Protein AF-A0A329S759-F1 (afdb_monomer_lite)

Structure (mmCIF, N/CA/C/O backbone):
data_AF-A0A329S759-F1
#
_entry.id   AF-A0A329S759-F1
#
loop_
_atom_site.group_PDB
_atom_site.id
_atom_site.type_symbol
_atom_site.label_atom_id
_atom_site.label_alt_id
_atom_site.label_comp_id
_atom_site.label_asym_id
_atom_site.label_entity_id
_atom_site.label_seq_id
_atom_site.pdbx_PDB_ins_code
_atom_site.Cartn_x
_atom_site.Cartn_y
_atom_site.Cartn_z
_atom_site.occupancy
_atom_site.B_iso_or_equiv
_atom_site.auth_seq_id
_atom_site.auth_comp_id
_atom_site.auth_asym_id
_atom_site.auth_atom_id
_atom_site.pdbx_PDB_model_num
ATOM 1 N N . MET A 1 1 ? -12.145 -16.363 8.003 1.00 58.25 1 MET A N 1
ATOM 2 C CA . MET A 1 1 ? -12.434 -15.043 8.603 1.00 58.25 1 MET A CA 1
ATOM 3 C C . MET A 1 1 ? -11.207 -14.571 9.360 1.00 58.25 1 MET A C 1
ATOM 5 O O . MET A 1 1 ? -10.714 -15.312 10.205 1.00 58.25 1 MET A O 1
ATOM 9 N N . VAL A 1 2 ? -10.679 -13.395 9.024 1.00 70.06 2 VAL A N 1
ATOM 10 C CA . VAL A 1 2 ? -9.538 -12.792 9.730 1.00 70.06 2 VAL A CA 1
ATOM 11 C C . VAL A 1 2 ? -10.075 -12.009 10.923 1.00 70.06 2 VAL A C 1
ATOM 13 O O . VAL A 1 2 ? -10.951 -11.171 10.765 1.00 70.06 2 VAL A O 1
ATOM 16 N N . ARG A 1 3 ? -9.572 -12.279 12.131 1.00 83.00 3 ARG A N 1
ATOM 17 C CA . ARG A 1 3 ? -10.012 -11.571 13.340 1.00 83.00 3 ARG A CA 1
ATOM 18 C C . ARG A 1 3 ? -9.207 -10.283 13.519 1.00 83.00 3 ARG A C 1
ATOM 20 O O . ARG A 1 3 ? -8.015 -10.342 13.831 1.00 83.00 3 ARG A O 1
ATOM 27 N N . LEU A 1 4 ? -9.863 -9.134 13.357 1.00 89.81 4 LEU A N 1
ATOM 28 C CA . LEU A 1 4 ? -9.251 -7.825 13.593 1.00 89.81 4 LEU A CA 1
ATOM 29 C C . LEU A 1 4 ? -8.849 -7.642 15.061 1.00 89.81 4 LEU A C 1
ATOM 31 O O . LEU A 1 4 ? -9.554 -8.052 15.985 1.00 89.81 4 LEU A O 1
ATOM 35 N N . ASN A 1 5 ? -7.698 -7.013 15.266 1.00 89.88 5 ASN A N 1
ATOM 36 C CA . ASN A 1 5 ? -7.207 -6.552 16.560 1.00 89.88 5 ASN A CA 1
ATOM 37 C C . ASN A 1 5 ? -6.334 -5.301 16.358 1.00 89.88 5 ASN A C 1
ATOM 39 O O . ASN A 1 5 ? -6.018 -4.942 15.229 1.00 89.88 5 ASN A O 1
ATOM 43 N N . SER A 1 6 ? -5.892 -4.653 17.437 1.00 87.56 6 SER A N 1
ATOM 44 C CA . SER A 1 6 ? -5.085 -3.419 17.375 1.00 87.56 6 SER A CA 1
ATOM 45 C C . SER A 1 6 ? -3.708 -3.565 16.701 1.00 87.56 6 SER A C 1
ATOM 47 O O . SER A 1 6 ? -3.038 -2.571 16.425 1.00 87.56 6 SER A O 1
ATOM 49 N N . ARG A 1 7 ? -3.251 -4.794 16.429 1.00 89.50 7 ARG A N 1
ATOM 50 C CA . ARG A 1 7 ? -2.024 -5.073 15.665 1.00 89.50 7 ARG A CA 1
ATOM 51 C C . ARG A 1 7 ? -2.298 -5.350 14.187 1.00 89.50 7 ARG A C 1
ATOM 53 O O . ARG A 1 7 ? -1.340 -5.461 13.426 1.00 89.50 7 ARG A O 1
ATOM 60 N N . SER A 1 8 ? -3.562 -5.468 13.781 1.00 93.62 8 SER A N 1
ATOM 61 C CA . SER A 1 8 ? -3.938 -5.658 12.382 1.00 93.62 8 SER A CA 1
ATOM 62 C C . SER A 1 8 ? -3.519 -4.448 11.549 1.00 93.62 8 SER A C 1
ATOM 64 O O . SER A 1 8 ? -3.675 -3.294 11.959 1.00 93.62 8 SER A O 1
ATOM 66 N N . LEU A 1 9 ? -2.972 -4.746 10.374 1.00 93.19 9 LEU A N 1
ATOM 67 C CA . LEU A 1 9 ? -2.556 -3.781 9.367 1.00 93.19 9 LEU A CA 1
ATOM 68 C C . LEU A 1 9 ? -3.486 -3.915 8.171 1.00 93.19 9 LEU A C 1
ATOM 70 O O . LEU A 1 9 ? -3.823 -5.033 7.788 1.00 93.19 9 LEU A O 1
ATOM 74 N N . LEU A 1 10 ? -3.922 -2.790 7.621 1.00 93.62 10 LEU A N 1
ATOM 75 C CA . LEU A 1 10 ? -4.856 -2.739 6.506 1.00 93.62 10 LEU A CA 1
ATOM 76 C C . LEU A 1 10 ? -4.258 -1.928 5.364 1.00 93.62 10 LEU A C 1
ATOM 78 O O . LEU A 1 10 ? -3.545 -0.953 5.608 1.00 93.62 10 LEU A O 1
ATOM 82 N N . ARG A 1 11 ? -4.586 -2.313 4.130 1.00 92.88 11 ARG A N 1
ATOM 83 C CA . ARG A 1 11 ? -4.351 -1.500 2.934 1.00 92.88 11 ARG A CA 1
ATOM 84 C C . ARG A 1 11 ? -5.648 -0.803 2.552 1.00 92.88 11 ARG A C 1
ATOM 86 O O . ARG A 1 11 ? -6.620 -1.461 2.191 1.00 92.88 11 ARG A O 1
ATOM 93 N N . LEU A 1 12 ? -5.653 0.518 2.639 1.00 91.38 12 LEU A N 1
ATOM 94 C CA . LEU A 1 12 ? -6.812 1.354 2.354 1.00 91.38 12 LEU A CA 1
ATOM 95 C C . LEU A 1 12 ? -6.629 2.042 1.011 1.00 91.38 12 LEU A C 1
ATOM 97 O O . LEU A 1 12 ? -5.513 2.408 0.641 1.00 91.38 12 LEU A O 1
ATOM 101 N N . THR A 1 13 ? -7.731 2.232 0.298 1.00 90.00 13 THR A N 1
ATOM 102 C CA . THR A 1 13 ? -7.780 3.113 -0.865 1.00 90.00 13 THR A CA 1
ATOM 103 C C . THR A 1 13 ? -8.560 4.377 -0.506 1.00 90.00 13 THR A C 1
ATOM 105 O O . THR A 1 13 ? -9.420 4.314 0.377 1.00 90.00 13 THR A O 1
ATOM 108 N N . PRO A 1 14 ? -8.288 5.512 -1.173 1.00 87.19 14 PRO A N 1
ATOM 109 C CA . PRO A 1 14 ? -9.006 6.763 -0.937 1.00 87.19 14 PRO A CA 1
ATOM 110 C C . PRO A 1 14 ? -10.531 6.637 -0.967 1.00 87.19 14 PRO A C 1
ATOM 112 O O . PRO A 1 14 ? -11.224 7.320 -0.235 1.00 87.19 14 PRO A O 1
ATOM 115 N N . GLU A 1 15 ? -11.073 5.729 -1.779 1.00 89.19 15 GLU A N 1
ATOM 116 C CA . GLU A 1 15 ? -12.525 5.574 -1.937 1.00 89.19 15 GLU A CA 1
ATOM 117 C C . GLU A 1 15 ? -13.201 4.928 -0.720 1.00 89.19 15 GLU A C 1
ATOM 119 O O . GLU A 1 15 ? -14.420 4.987 -0.587 1.00 89.19 15 GLU A O 1
ATOM 124 N N . LEU A 1 16 ? -12.421 4.280 0.148 1.00 88.44 16 LEU A N 1
ATOM 125 C CA . LEU A 1 16 ? -12.925 3.577 1.327 1.00 88.44 16 LEU A CA 1
ATOM 126 C C . LEU A 1 16 ? -12.924 4.453 2.577 1.00 88.44 16 LEU A C 1
ATOM 128 O O . LEU A 1 16 ? -13.583 4.114 3.554 1.00 88.44 16 LEU A O 1
ATOM 132 N N . VAL A 1 17 ? -12.176 5.556 2.565 1.00 85.06 17 VAL A N 1
ATOM 133 C CA . VAL A 1 17 ? -12.010 6.446 3.712 1.00 85.06 17 VAL A CA 1
ATOM 134 C C . VAL A 1 17 ? -12.353 7.872 3.314 1.00 85.06 17 VAL A C 1
ATOM 136 O O . VAL A 1 17 ? -11.846 8.391 2.331 1.00 85.06 17 VAL A O 1
ATOM 139 N N . ASN A 1 18 ? -13.197 8.540 4.098 1.00 80.00 18 ASN A N 1
ATOM 140 C CA . ASN A 1 18 ? -13.587 9.924 3.831 1.00 80.00 18 ASN A CA 1
ATOM 141 C C . ASN A 1 18 ? -12.501 10.918 4.291 1.00 80.00 18 ASN A C 1
ATOM 143 O O . ASN A 1 18 ? -12.720 11.701 5.214 1.00 80.00 18 ASN A O 1
ATOM 147 N N . ILE A 1 19 ? -11.310 10.826 3.698 1.00 81.62 19 ILE A N 1
ATOM 148 C CA . ILE A 1 19 ? -10.156 11.689 3.975 1.00 81.62 19 ILE A CA 1
ATOM 149 C C . ILE A 1 19 ? -9.472 12.121 2.678 1.00 81.62 19 ILE A C 1
ATOM 151 O O . ILE A 1 19 ? -9.513 11.413 1.674 1.00 81.62 19 ILE A O 1
ATOM 155 N N . GLU A 1 20 ? -8.800 13.271 2.712 1.00 84.38 20 GLU A N 1
ATOM 156 C CA . GLU A 1 20 ? -8.081 13.833 1.563 1.00 84.38 20 GLU A CA 1
ATOM 157 C C . GLU A 1 20 ? -6.743 13.117 1.319 1.00 84.38 20 GLU A C 1
ATOM 159 O O . GLU A 1 20 ? -5.663 13.629 1.607 1.00 84.38 20 GLU A O 1
ATOM 164 N N . VAL A 1 21 ? -6.813 11.902 0.777 1.00 83.19 21 VAL A N 1
ATOM 165 C CA . VAL A 1 21 ? -5.648 11.117 0.350 1.00 83.19 21 VAL A CA 1
ATOM 166 C C . VAL A 1 21 ? -5.790 10.748 -1.118 1.00 83.19 21 VAL A C 1
ATOM 168 O O . VAL A 1 21 ? -6.835 10.292 -1.558 1.00 83.19 21 VAL A O 1
ATOM 171 N N . ASN A 1 22 ? -4.729 10.928 -1.900 1.00 83.69 22 ASN A N 1
ATOM 172 C CA . ASN A 1 22 ? -4.777 10.675 -3.347 1.00 83.69 22 ASN A CA 1
ATOM 173 C C . ASN A 1 22 ? -4.338 9.256 -3.728 1.00 83.69 22 ASN A C 1
ATOM 175 O O . ASN A 1 22 ? -4.529 8.824 -4.864 1.00 83.69 22 ASN A O 1
ATOM 179 N N . LEU A 1 23 ? -3.700 8.534 -2.804 1.00 87.12 23 LEU A N 1
ATOM 180 C CA . LEU A 1 23 ? -3.086 7.238 -3.073 1.00 87.12 23 LEU A CA 1
ATOM 181 C C . LEU A 1 23 ? -3.439 6.227 -1.984 1.00 87.12 23 LEU A C 1
ATOM 183 O O . LEU A 1 23 ? -3.649 6.612 -0.834 1.00 87.12 23 LEU A O 1
ATOM 187 N N . PRO A 1 24 ? -3.480 4.928 -2.327 1.00 90.75 24 PRO A N 1
ATOM 188 C CA . PRO A 1 24 ? -3.593 3.882 -1.331 1.00 90.75 24 PRO A CA 1
ATOM 189 C C . PRO A 1 24 ? -2.468 3.953 -0.296 1.00 90.75 24 PRO A C 1
ATOM 191 O O . PRO A 1 24 ? -1.315 4.258 -0.615 1.00 90.75 24 PRO A O 1
ATOM 194 N N . PHE A 1 25 ? -2.797 3.618 0.944 1.00 90.62 25 PHE A N 1
ATOM 195 C CA . PHE A 1 25 ? -1.883 3.711 2.077 1.00 90.62 25 PHE A CA 1
ATOM 196 C C . PHE A 1 25 ? -2.121 2.564 3.057 1.00 90.62 25 PHE A C 1
ATOM 198 O O . PHE A 1 25 ? -3.157 1.893 3.026 1.00 90.62 25 PHE A O 1
ATOM 205 N N . TYR A 1 26 ? -1.135 2.312 3.917 1.00 92.75 26 TYR A N 1
ATOM 206 C CA . TYR A 1 26 ? -1.292 1.344 4.995 1.00 92.75 26 TYR A CA 1
ATOM 207 C C . TYR A 1 26 ? -1.683 2.040 6.286 1.00 92.75 26 TYR A C 1
ATOM 209 O O . TYR A 1 26 ? -1.149 3.096 6.622 1.00 92.75 26 TYR A O 1
ATOM 217 N N . ALA A 1 27 ? -2.558 1.394 7.045 1.00 93.38 27 ALA A N 1
ATOM 218 C CA . ALA A 1 27 ? -2.993 1.868 8.345 1.00 93.38 27 ALA A CA 1
ATOM 219 C C . ALA A 1 27 ? -3.018 0.738 9.371 1.00 93.38 27 ALA A C 1
ATOM 221 O O . ALA A 1 27 ? -3.161 -0.440 9.041 1.00 93.38 27 ALA A O 1
ATOM 222 N N . ARG A 1 28 ? -2.888 1.108 10.643 1.00 94.25 28 ARG A N 1
ATOM 223 C CA . ARG A 1 28 ? -3.059 0.205 11.780 1.00 94.25 28 ARG A CA 1
ATOM 224 C C . ARG A 1 28 ? -4.414 0.432 12.430 1.00 94.25 28 ARG A C 1
ATOM 226 O O . ARG A 1 28 ? -4.842 1.575 12.588 1.00 94.25 28 ARG A O 1
ATOM 233 N N . VAL A 1 29 ? -5.037 -0.653 12.880 1.00 94.75 29 VAL A N 1
ATOM 234 C CA . VAL A 1 29 ? -6.237 -0.582 13.718 1.00 94.75 29 VAL A CA 1
ATOM 235 C C . VAL A 1 29 ? -5.942 0.134 15.032 1.00 94.75 29 VAL A C 1
ATOM 237 O O . VAL A 1 29 ? -5.041 -0.248 15.779 1.00 94.75 29 VAL A O 1
ATOM 240 N N . ARG A 1 30 ? -6.726 1.172 15.319 1.00 93.50 30 ARG A N 1
ATOM 241 C CA . ARG A 1 30 ? -6.706 1.912 16.584 1.00 93.50 30 ARG A CA 1
ATOM 242 C C . ARG A 1 30 ? -7.794 1.423 17.520 1.00 93.50 30 ARG A C 1
ATOM 244 O O . ARG A 1 30 ? -7.498 1.070 18.657 1.00 93.50 30 ARG A O 1
ATOM 251 N N . GLU A 1 31 ? -9.019 1.369 17.018 1.00 92.81 31 GLU A N 1
ATOM 252 C CA . GLU A 1 31 ? -10.201 1.026 17.797 1.00 92.81 31 GLU A CA 1
ATOM 253 C C . GLU A 1 31 ? -11.152 0.183 16.951 1.00 92.81 31 GLU A C 1
ATOM 255 O O . GLU A 1 31 ? -11.264 0.380 15.741 1.00 92.81 31 GLU A O 1
ATOM 260 N N . ILE A 1 32 ? -11.804 -0.783 17.594 1.00 92.62 32 ILE A N 1
ATOM 261 C CA . ILE A 1 32 ? -12.787 -1.661 16.964 1.00 92.62 32 ILE A CA 1
ATOM 262 C C . ILE A 1 32 ? -14.099 -1.456 17.707 1.00 92.62 32 ILE A C 1
ATOM 264 O O . ILE A 1 32 ? -14.236 -1.886 18.853 1.00 92.62 32 ILE A O 1
ATOM 268 N N . CYS A 1 33 ? -15.048 -0.815 17.039 1.00 88.44 33 CYS A N 1
ATOM 269 C CA . CYS A 1 33 ? -16.420 -0.684 17.499 1.00 88.44 33 CYS A CA 1
ATOM 270 C C . CYS A 1 33 ? -17.267 -1.843 16.949 1.00 88.44 33 CYS A C 1
ATOM 272 O O . CYS A 1 33 ? -16.762 -2.777 16.316 1.00 88.44 33 CYS A O 1
ATOM 274 N N . GLN A 1 34 ? -18.570 -1.810 17.226 1.00 87.06 34 GLN A N 1
ATOM 275 C CA . GLN A 1 34 ? -19.493 -2.846 16.769 1.00 87.06 34 GLN A CA 1
ATOM 276 C C . GLN A 1 34 ? -19.505 -2.948 15.237 1.00 87.06 34 GLN A C 1
ATOM 278 O O . GLN A 1 34 ? -19.179 -4.014 14.712 1.00 87.06 34 GLN A O 1
ATOM 283 N N . ASP A 1 35 ? -19.748 -1.823 14.559 1.00 89.94 35 ASP A N 1
ATOM 284 C CA . ASP A 1 35 ? -19.922 -1.780 13.099 1.00 89.94 35 ASP A CA 1
ATOM 285 C C . ASP A 1 35 ? -18.753 -1.108 12.367 1.00 89.94 35 ASP A C 1
ATOM 287 O O . ASP A 1 35 ? -18.599 -1.267 11.164 1.00 89.94 35 ASP A O 1
ATOM 291 N N . ASN A 1 36 ? -17.883 -0.400 13.091 1.00 91.88 36 ASN A N 1
ATOM 292 C CA . ASN A 1 36 ? -16.849 0.448 12.506 1.00 91.88 36 ASN A CA 1
ATOM 293 C C . ASN A 1 36 ? -15.473 0.195 13.120 1.00 91.88 36 ASN A C 1
ATOM 295 O O . ASN A 1 36 ? -15.345 -0.185 14.285 1.00 91.88 36 ASN A O 1
ATOM 299 N N . VAL A 1 37 ? -14.430 0.461 12.342 1.00 93.88 37 VAL A N 1
ATOM 300 C CA . VAL A 1 37 ? -13.034 0.323 12.749 1.00 93.88 37 VAL A CA 1
ATOM 301 C C . VAL A 1 37 ? -12.319 1.637 12.486 1.00 93.88 37 VAL A C 1
ATOM 303 O O . VAL A 1 37 ? -12.247 2.101 11.349 1.00 93.88 37 VAL A O 1
ATOM 306 N N . THR A 1 38 ? -11.759 2.219 13.543 1.00 93.12 38 THR A N 1
ATOM 307 C CA . THR A 1 38 ? -10.919 3.412 13.443 1.00 93.12 38 THR A CA 1
ATOM 308 C C . THR A 1 38 ? -9.486 2.987 13.165 1.00 93.12 38 THR A C 1
ATOM 310 O O . THR A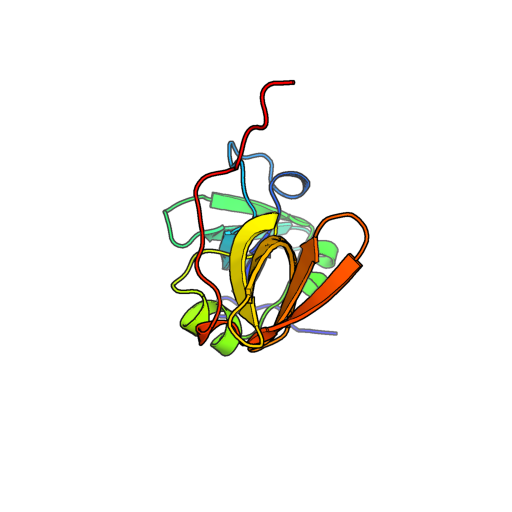 1 38 ? -8.934 2.090 13.814 1.00 93.12 38 THR A O 1
ATOM 313 N N . LEU A 1 39 ? -8.871 3.645 12.195 1.00 93.19 39 LEU A N 1
ATOM 314 C CA . LEU A 1 39 ? -7.574 3.316 11.632 1.00 93.19 39 LEU A CA 1
ATOM 315 C C . LEU A 1 39 ? -6.675 4.546 11.675 1.00 93.19 39 LEU A C 1
ATOM 317 O O . LEU A 1 39 ? -7.143 5.672 11.531 1.00 93.19 39 LEU A O 1
ATOM 321 N N . ARG A 1 40 ? -5.370 4.322 11.828 1.00 92.69 40 ARG A N 1
ATOM 322 C CA . ARG A 1 40 ? -4.363 5.373 11.685 1.00 92.69 40 ARG A CA 1
ATOM 323 C C . ARG A 1 40 ? -3.256 4.946 10.733 1.00 92.69 40 ARG A C 1
ATOM 325 O O . ARG A 1 40 ? -2.609 3.920 10.964 1.00 92.69 40 ARG A O 1
ATOM 332 N N . GLY A 1 41 ? -3.068 5.731 9.682 1.00 90.88 41 GLY A N 1
ATOM 333 C CA . GLY A 1 41 ? -1.990 5.645 8.716 1.00 90.88 41 GLY A CA 1
ATOM 334 C C . GLY A 1 41 ? -0.622 5.899 9.341 1.00 90.88 41 GLY A C 1
ATOM 335 O O . GLY A 1 41 ? -0.492 6.389 10.469 1.00 90.88 41 GLY A O 1
ATOM 336 N N . PHE A 1 42 ? 0.422 5.511 8.617 1.00 88.69 42 PHE A N 1
ATOM 337 C CA . PHE A 1 42 ? 1.798 5.687 9.079 1.00 88.69 42 PHE A CA 1
ATOM 338 C C . PHE A 1 42 ? 2.312 7.121 8.936 1.00 88.69 42 PHE A C 1
ATOM 340 O O . PHE A 1 42 ? 3.271 7.462 9.630 1.00 88.69 42 PHE A O 1
ATOM 347 N N . GLU A 1 43 ? 1.676 7.945 8.100 1.00 85.50 43 GLU A N 1
ATOM 348 C CA . GLU A 1 43 ? 2.020 9.360 7.916 1.00 85.50 43 GLU A CA 1
ATOM 349 C C . GLU A 1 43 ? 1.115 10.287 8.747 1.00 85.50 43 GLU A C 1
ATOM 351 O O . GLU A 1 43 ? 1.338 11.492 8.810 1.00 85.50 43 GLU A O 1
ATOM 356 N N . GLY A 1 44 ? 0.165 9.714 9.496 1.00 85.25 44 GLY A N 1
ATOM 357 C CA . GLY A 1 44 ? -0.678 10.427 10.456 1.00 85.25 44 GLY A CA 1
ATOM 358 C C . GLY A 1 44 ? -2.136 10.562 10.034 1.00 85.25 44 GLY A C 1
ATOM 359 O O . GLY A 1 44 ? -2.918 11.125 10.792 1.00 85.25 44 GLY A O 1
ATOM 360 N N . GLU A 1 45 ? -2.507 10.009 8.884 1.00 87.94 45 GLU A N 1
ATOM 361 C CA . GLU A 1 45 ? -3.878 9.956 8.395 1.00 87.94 45 GLU A CA 1
ATOM 362 C C . GLU A 1 45 ? -4.752 9.163 9.367 1.00 87.94 45 GLU A C 1
ATOM 364 O O . GLU A 1 45 ? -4.345 8.113 9.861 1.00 87.94 45 GLU A O 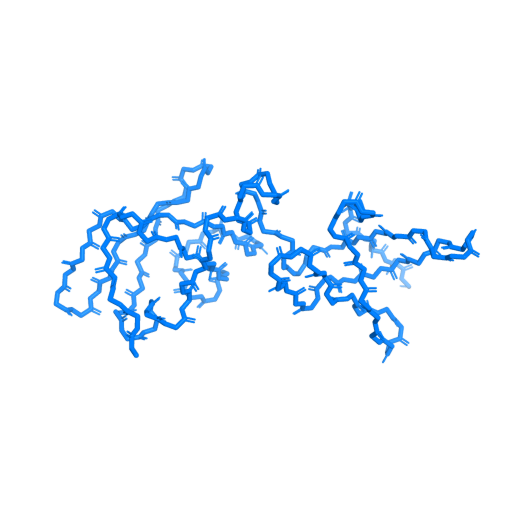1
ATOM 369 N N . GLU A 1 46 ? -5.965 9.619 9.642 1.00 88.25 46 GLU A N 1
ATOM 370 C CA . GLU A 1 46 ? -6.915 8.882 10.476 1.00 88.25 46 GLU A CA 1
ATOM 371 C C . GLU A 1 46 ? -8.185 8.640 9.679 1.00 88.25 46 GLU A C 1
ATOM 373 O O . GLU A 1 46 ? -8.708 9.550 9.052 1.00 88.25 46 GLU A O 1
ATOM 378 N N . GLY A 1 47 ? -8.663 7.401 9.667 1.00 87.31 47 GLY A N 1
ATOM 379 C CA . GLY A 1 47 ? -9.806 7.000 8.859 1.00 87.31 47 GLY A CA 1
ATOM 380 C C . GLY A 1 47 ? -10.713 6.050 9.615 1.00 87.31 47 GLY A C 1
ATOM 381 O O . GLY A 1 47 ? -10.309 5.417 10.592 1.00 87.31 47 GLY A O 1
ATOM 382 N N . ASN A 1 48 ? -11.948 5.936 9.148 1.00 91.94 48 ASN A N 1
ATOM 383 C CA . ASN A 1 48 ? -12.909 4.979 9.666 1.00 91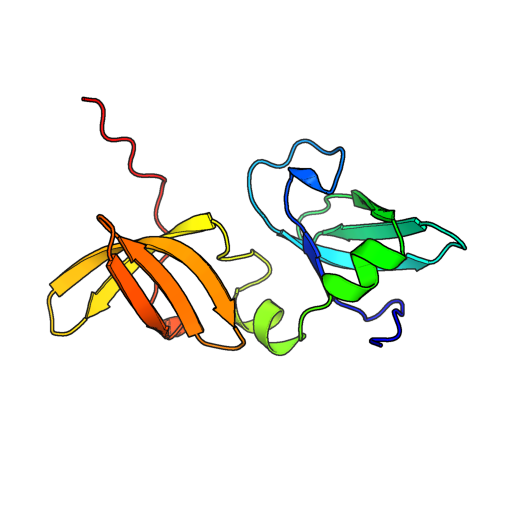.94 48 ASN A CA 1
ATOM 384 C C . ASN A 1 48 ? -13.500 4.183 8.504 1.00 91.94 48 ASN A C 1
ATOM 386 O O . ASN A 1 48 ? -13.729 4.739 7.430 1.00 91.94 48 ASN A O 1
ATOM 390 N N . VAL A 1 49 ? -13.694 2.888 8.718 1.00 93.00 49 VAL A N 1
ATOM 391 C CA . VAL A 1 49 ? -14.270 1.967 7.736 1.00 93.00 49 VAL A CA 1
ATOM 392 C C . VAL A 1 49 ? -15.228 1.010 8.431 1.00 93.00 49 VAL A C 1
ATOM 394 O O . VAL A 1 49 ? -15.038 0.676 9.604 1.00 93.00 49 VAL A O 1
ATOM 397 N N . ASP A 1 50 ? -16.209 0.517 7.680 1.00 92.50 50 ASP A N 1
ATOM 398 C CA . ASP A 1 50 ? -17.069 -0.578 8.122 1.00 92.50 50 ASP A CA 1
ATOM 399 C C . ASP A 1 50 ? -16.227 -1.806 8.504 1.00 92.50 50 ASP A C 1
ATOM 401 O O . ASP A 1 50 ? -15.224 -2.140 7.862 1.00 92.50 50 ASP A O 1
ATOM 405 N N . ARG A 1 51 ? -16.632 -2.492 9.570 1.00 91.00 51 ARG A N 1
ATOM 406 C CA . ARG A 1 51 ? -15.903 -3.633 10.121 1.00 91.00 51 ARG A CA 1
ATOM 407 C C . ARG A 1 51 ? -15.850 -4.824 9.165 1.00 91.00 51 ARG A C 1
ATOM 409 O O . ARG A 1 51 ? -14.798 -5.452 9.054 1.00 91.00 51 ARG A O 1
ATOM 416 N N . GLY A 1 52 ? -16.946 -5.136 8.480 1.00 90.12 52 GLY A N 1
ATOM 417 C CA . GLY A 1 52 ? -16.989 -6.215 7.493 1.00 90.12 52 GLY A CA 1
ATOM 418 C C . GLY A 1 52 ? -16.089 -5.915 6.295 1.00 90.12 52 GLY A C 1
ATOM 419 O O . GLY A 1 52 ? -15.401 -6.801 5.786 1.00 90.12 52 GLY A O 1
ATOM 420 N N . VAL A 1 53 ? -16.012 -4.646 5.891 1.00 91.19 53 VAL A N 1
ATOM 421 C CA . VAL A 1 53 ? -15.058 -4.191 4.873 1.00 91.19 53 VAL A CA 1
ATOM 422 C C . VAL A 1 53 ? -13.618 -4.321 5.382 1.00 91.19 53 VAL A C 1
ATOM 424 O O . VAL A 1 53 ? -12.785 -4.923 4.706 1.00 91.19 53 VAL A O 1
ATOM 427 N N . ALA A 1 54 ? -13.327 -3.846 6.595 1.00 91.69 54 ALA A N 1
ATOM 428 C CA . ALA A 1 54 ? -12.000 -3.879 7.212 1.00 91.69 54 ALA A CA 1
ATOM 429 C C . ALA A 1 54 ? -11.386 -5.288 7.281 1.00 91.69 54 ALA A C 1
ATOM 431 O O . ALA A 1 54 ? -10.187 -5.455 7.052 1.00 91.69 54 ALA A O 1
ATOM 432 N N . GLU A 1 55 ? -12.197 -6.311 7.566 1.00 91.06 55 GLU A N 1
ATOM 433 C CA . GLU A 1 55 ? -11.751 -7.709 7.641 1.00 91.06 55 GLU A CA 1
ATOM 434 C C . GLU A 1 55 ? -11.192 -8.234 6.307 1.00 91.06 55 GLU A C 1
ATOM 436 O O . GLU A 1 55 ? -10.307 -9.093 6.312 1.00 91.06 55 GLU A O 1
ATOM 441 N N . ASN A 1 56 ? -11.643 -7.680 5.178 1.00 90.81 56 ASN A N 1
ATOM 442 C CA . ASN A 1 56 ? -11.185 -8.046 3.834 1.00 90.81 56 ASN A CA 1
ATOM 443 C C . ASN A 1 56 ? -9.956 -7.251 3.364 1.00 90.81 56 ASN A C 1
ATOM 445 O O . ASN A 1 56 ? -9.382 -7.562 2.323 1.00 90.81 56 ASN A O 1
ATOM 449 N N . LEU A 1 57 ? -9.536 -6.235 4.122 1.00 91.50 57 LEU A N 1
ATOM 450 C CA . LEU A 1 57 ? -8.423 -5.345 3.770 1.00 91.50 57 LEU A CA 1
ATOM 451 C C . LEU A 1 57 ? -7.141 -5.655 4.546 1.00 91.50 57 LEU A C 1
ATOM 453 O O . LEU A 1 57 ? -6.154 -4.924 4.426 1.00 91.50 57 LEU A O 1
ATOM 457 N N . VAL A 1 58 ? -7.155 -6.705 5.372 1.00 92.25 58 VAL A N 1
ATOM 458 C CA . VAL A 1 58 ? -6.023 -7.062 6.227 1.00 92.25 58 VAL A CA 1
ATOM 459 C C . VAL A 1 58 ? -4.842 -7.530 5.385 1.00 92.25 58 VAL A C 1
ATOM 461 O O . VAL A 1 58 ? -4.951 -8.455 4.584 1.00 92.25 58 VAL A O 1
ATOM 464 N N . VAL A 1 59 ? -3.686 -6.925 5.641 1.00 90.56 59 VAL A N 1
ATOM 465 C CA . VAL A 1 59 ? -2.404 -7.272 5.025 1.00 90.56 59 VAL A CA 1
ATOM 466 C C . VAL A 1 59 ? -1.419 -7.798 6.063 1.00 90.56 59 VAL A C 1
ATOM 468 O O . VAL A 1 59 ? -1.565 -7.602 7.275 1.00 90.56 59 VAL A O 1
ATOM 471 N N . ARG A 1 60 ? -0.378 -8.482 5.587 1.00 88.81 60 ARG A N 1
ATOM 472 C CA . ARG A 1 60 ? 0.699 -8.984 6.443 1.00 88.81 60 ARG A CA 1
ATOM 473 C C . ARG A 1 60 ? 1.679 -7.867 6.794 1.00 88.81 60 ARG A C 1
ATOM 475 O O . ARG A 1 60 ? 1.953 -6.978 5.996 1.00 88.81 60 ARG A O 1
ATOM 482 N N . ALA A 1 61 ? 2.293 -7.967 7.971 1.00 88.25 61 ALA A N 1
ATOM 483 C CA . ALA A 1 61 ? 3.354 -7.043 8.378 1.00 88.25 61 ALA A CA 1
ATOM 484 C C . ALA A 1 61 ? 4.585 -7.102 7.458 1.00 88.25 61 ALA A C 1
ATOM 486 O O . ALA A 1 61 ? 5.285 -6.105 7.311 1.00 88.25 61 ALA A O 1
ATOM 487 N N . THR A 1 62 ? 4.840 -8.251 6.824 1.00 86.25 62 THR A N 1
ATOM 488 C CA . THR A 1 62 ? 5.922 -8.425 5.846 1.00 86.25 62 THR A CA 1
ATOM 489 C C . THR A 1 62 ? 5.752 -7.517 4.632 1.00 86.25 62 THR A C 1
ATOM 491 O O . THR A 1 62 ? 6.719 -6.862 4.258 1.00 86.25 62 THR A O 1
ATOM 494 N N . GLU A 1 63 ? 4.538 -7.413 4.084 1.00 86.94 63 GLU A N 1
ATOM 495 C CA . GLU A 1 63 ? 4.215 -6.510 2.968 1.00 86.94 63 GLU A CA 1
ATOM 496 C C . GLU A 1 63 ? 4.486 -5.049 3.357 1.00 86.94 63 GLU A C 1
ATOM 498 O O . GLU A 1 63 ? 5.231 -4.347 2.677 1.00 86.94 63 GLU A O 1
ATOM 503 N N . VAL A 1 64 ? 3.965 -4.615 4.511 1.00 88.50 64 VAL A N 1
ATOM 504 C CA . VAL A 1 64 ? 4.112 -3.231 5.002 1.00 88.50 64 VAL A CA 1
ATOM 505 C C . VAL A 1 64 ? 5.571 -2.857 5.281 1.00 88.50 64 VAL A C 1
ATOM 507 O O . VAL A 1 64 ? 5.999 -1.735 5.003 1.00 88.50 64 VAL A O 1
ATOM 510 N N . ASN A 1 65 ? 6.346 -3.785 5.850 1.00 86.31 65 ASN A N 1
ATOM 511 C CA . ASN A 1 65 ? 7.754 -3.549 6.158 1.00 86.31 65 ASN A CA 1
ATOM 512 C C . ASN A 1 65 ? 8.599 -3.430 4.885 1.00 86.31 65 ASN A C 1
ATOM 514 O O . ASN A 1 65 ? 9.502 -2.597 4.838 1.00 86.31 65 ASN A O 1
ATOM 518 N N . ARG A 1 66 ? 8.307 -4.237 3.860 1.00 81.94 66 ARG A N 1
ATOM 519 C CA . ARG A 1 66 ? 9.049 -4.215 2.591 1.00 81.94 66 ARG A CA 1
ATOM 520 C C . ARG A 1 66 ? 8.720 -2.996 1.746 1.00 81.94 66 ARG A C 1
ATOM 522 O O . ARG A 1 66 ? 9.609 -2.437 1.117 1.00 81.94 66 ARG A O 1
ATOM 529 N N . SER A 1 67 ? 7.482 -2.520 1.807 1.00 77.75 67 SER A N 1
ATOM 530 C CA . SER A 1 67 ? 7.056 -1.339 1.063 1.00 77.75 67 SER A CA 1
ATOM 531 C C . SER A 1 67 ? 7.447 -0.002 1.715 1.00 77.75 67 SER A C 1
ATOM 533 O O . SER A 1 67 ? 7.055 1.064 1.241 1.00 77.75 67 SER A O 1
ATOM 535 N N . GLY A 1 68 ? 8.171 -0.028 2.840 1.00 75.94 68 GLY A N 1
ATOM 536 C CA . GLY A 1 68 ? 8.643 1.185 3.506 1.00 75.94 68 GLY A CA 1
ATOM 537 C C . GLY A 1 68 ? 7.521 2.064 4.070 1.00 75.94 68 GLY A C 1
ATOM 538 O O . GLY A 1 68 ? 7.674 3.280 4.102 1.00 75.94 68 GLY A O 1
ATOM 539 N N . LYS A 1 69 ? 6.409 1.465 4.531 1.00 72.25 69 LYS A N 1
ATOM 540 C CA . LYS A 1 69 ? 5.219 2.138 5.111 1.00 72.25 69 LYS A CA 1
ATOM 541 C C . LYS A 1 69 ? 4.310 2.892 4.131 1.00 72.25 69 LYS A C 1
ATOM 543 O O . LYS A 1 69 ? 3.243 3.332 4.550 1.00 72.25 69 LYS A O 1
ATOM 548 N N . SER A 1 70 ? 4.653 2.955 2.845 1.00 80.31 70 SER A N 1
ATOM 549 C CA . SER A 1 70 ? 3.766 3.463 1.788 1.00 80.31 70 SER A CA 1
ATOM 550 C C . SER A 1 70 ? 3.280 2.312 0.906 1.00 80.31 70 SER A C 1
ATOM 552 O O . SER A 1 70 ? 3.999 1.330 0.722 1.00 80.31 70 SER A O 1
ATOM 554 N N . SER A 1 71 ? 2.046 2.375 0.397 1.00 86.75 71 SER A N 1
ATOM 555 C CA . SER A 1 71 ? 1.559 1.336 -0.516 1.00 86.75 71 SER A CA 1
ATOM 556 C C . SER A 1 71 ? 2.079 1.570 -1.928 1.00 86.75 71 SER A C 1
ATOM 558 O O . SER A 1 71 ? 2.020 2.686 -2.450 1.00 86.75 71 SER A O 1
ATOM 560 N N . PHE A 1 72 ? 2.543 0.488 -2.557 1.00 89.44 72 PHE A N 1
ATOM 561 C CA . PHE A 1 72 ? 2.845 0.464 -3.984 1.00 89.44 72 PHE A CA 1
ATOM 562 C C . PHE A 1 72 ? 1.581 0.499 -4.839 1.00 89.44 72 PHE A C 1
ATOM 564 O O . PHE A 1 72 ? 1.659 0.875 -6.001 1.00 89.44 72 PHE A O 1
ATOM 571 N N . LEU A 1 73 ? 0.421 0.119 -4.299 1.00 91.06 73 LEU A N 1
ATOM 572 C CA . LEU A 1 73 ? -0.807 0.013 -5.076 1.00 91.06 73 LEU A CA 1
ATOM 573 C C . LEU A 1 73 ? -1.141 1.350 -5.759 1.00 91.06 73 LEU A C 1
ATOM 575 O O . LEU A 1 73 ? -1.115 2.402 -5.124 1.00 91.06 73 LEU A O 1
ATOM 579 N N . ARG A 1 74 ? -1.453 1.300 -7.059 1.00 91.25 74 ARG A N 1
ATOM 580 C CA . ARG A 1 74 ? -1.690 2.457 -7.942 1.00 91.25 74 ARG A CA 1
ATOM 581 C C . ARG A 1 74 ? -0.490 3.390 -8.140 1.00 91.25 74 ARG A C 1
ATOM 583 O O . ARG A 1 74 ? -0.644 4.379 -8.857 1.00 91.25 74 ARG A O 1
ATOM 590 N N . ARG A 1 75 ? 0.691 3.101 -7.578 1.00 90.88 75 ARG A N 1
ATOM 591 C CA . ARG A 1 75 ? 1.896 3.904 -7.823 1.00 90.88 75 ARG A CA 1
ATOM 592 C C . ARG A 1 75 ? 2.397 3.675 -9.253 1.00 90.88 75 ARG A C 1
ATOM 594 O O . ARG A 1 75 ? 2.432 2.527 -9.708 1.00 90.88 75 ARG A O 1
ATOM 601 N N . PRO A 1 76 ? 2.809 4.741 -9.950 1.00 91.88 76 PRO A N 1
ATOM 602 C CA . PRO A 1 76 ? 3.593 4.617 -11.163 1.00 91.88 76 PRO A CA 1
ATOM 603 C C . PRO A 1 76 ? 5.013 4.174 -10.797 1.00 91.88 76 PRO A C 1
ATOM 605 O O . PRO A 1 76 ? 5.610 4.649 -9.825 1.00 91.88 76 PRO A O 1
ATOM 608 N N . VAL A 1 77 ? 5.537 3.225 -11.560 1.00 92.75 77 VAL A N 1
ATOM 609 C CA . VAL A 1 77 ? 6.821 2.577 -11.301 1.00 92.75 77 VAL A CA 1
ATOM 610 C C . VAL A 1 77 ? 7.584 2.348 -12.598 1.00 92.75 77 VAL A C 1
ATOM 612 O O . VAL A 1 77 ? 6.994 2.310 -13.681 1.00 92.75 77 VAL A O 1
ATOM 615 N N . PHE A 1 78 ? 8.891 2.136 -12.479 1.00 92.62 78 PHE A N 1
ATOM 616 C CA . PHE A 1 78 ? 9.653 1.433 -13.502 1.00 92.62 78 PHE A CA 1
ATOM 617 C C . PHE A 1 78 ? 10.357 0.212 -12.919 1.00 92.62 78 PHE A C 1
ATOM 619 O O . PHE A 1 78 ? 10.637 0.136 -11.719 1.00 92.62 78 PHE A O 1
ATOM 626 N N . VAL A 1 79 ? 10.648 -0.736 -13.798 1.00 91.50 79 VAL A N 1
ATOM 627 C CA . VAL A 1 79 ? 11.465 -1.911 -13.510 1.00 91.50 79 VAL A CA 1
ATOM 628 C C . VAL A 1 79 ? 12.331 -2.230 -14.718 1.00 91.50 79 VAL A C 1
ATOM 630 O O . VAL A 1 79 ? 11.915 -2.018 -15.858 1.00 91.50 79 VAL A O 1
ATOM 633 N N . THR A 1 80 ? 13.527 -2.751 -14.465 1.00 89.00 80 THR A N 1
ATOM 634 C CA . THR A 1 80 ? 14.404 -3.267 -15.515 1.00 89.00 80 THR A CA 1
ATOM 635 C C . THR A 1 80 ? 14.248 -4.780 -15.604 1.00 89.00 80 THR A C 1
ATOM 637 O O . THR A 1 80 ? 14.575 -5.492 -14.656 1.00 89.00 80 THR A O 1
ATOM 640 N N . ILE A 1 81 ? 13.757 -5.279 -16.738 1.00 83.62 81 ILE A N 1
ATOM 641 C CA . ILE A 1 81 ? 13.606 -6.710 -17.026 1.00 83.62 81 ILE A CA 1
ATOM 642 C C . ILE A 1 81 ? 14.408 -6.999 -18.290 1.00 83.62 81 ILE A C 1
ATOM 644 O O . ILE A 1 81 ? 14.212 -6.333 -19.299 1.00 83.62 81 ILE A O 1
ATOM 648 N N . ALA A 1 82 ? 15.326 -7.970 -18.235 1.00 86.19 82 ALA A N 1
ATOM 649 C CA . ALA A 1 82 ? 16.182 -8.331 -19.372 1.00 86.19 82 ALA A CA 1
ATOM 650 C C . ALA A 1 82 ? 16.837 -7.103 -20.051 1.00 86.19 82 ALA A C 1
ATOM 652 O O . ALA A 1 82 ? 16.781 -6.951 -21.267 1.00 86.19 82 ALA A O 1
ATOM 653 N N . GLU A 1 83 ? 17.412 -6.206 -19.238 1.00 87.38 83 GLU A N 1
ATOM 654 C CA . GLU A 1 83 ? 18.080 -4.960 -19.667 1.00 87.38 83 GLU A CA 1
ATOM 655 C C . GLU A 1 83 ? 17.165 -3.895 -20.302 1.00 87.38 83 GLU A C 1
ATOM 657 O O . GLU A 1 83 ? 17.634 -2.823 -20.680 1.00 87.38 83 GLU A O 1
ATOM 662 N N . GLN A 1 84 ? 15.852 -4.128 -20.355 1.00 86.12 84 GLN A N 1
ATOM 663 C CA . GLN A 1 84 ? 14.872 -3.159 -20.836 1.00 86.12 84 GLN A CA 1
ATOM 664 C C . GLN A 1 84 ? 14.122 -2.506 -19.678 1.00 86.12 84 GLN A C 1
ATOM 666 O O . GLN A 1 84 ? 13.712 -3.166 -18.722 1.00 86.12 84 GLN A O 1
ATOM 671 N N . VAL A 1 85 ? 13.938 -1.188 -19.767 1.00 88.81 85 VAL A N 1
ATOM 672 C CA . VAL A 1 85 ? 13.163 -0.416 -18.791 1.00 88.81 85 VAL A CA 1
ATOM 673 C C . VAL A 1 85 ? 11.692 -0.444 -19.183 1.00 88.81 85 VAL A C 1
ATOM 675 O O . VAL A 1 85 ? 11.314 0.005 -20.264 1.00 88.81 85 VAL A O 1
ATOM 678 N N . HIS A 1 86 ? 10.856 -0.921 -18.269 1.00 88.50 86 HIS A N 1
ATOM 679 C CA . HIS A 1 86 ? 9.409 -0.940 -18.418 1.00 88.50 86 HIS A CA 1
ATOM 680 C C . HIS A 1 86 ? 8.780 0.032 -17.428 1.00 88.50 86 HIS A C 1
ATOM 682 O O . HIS A 1 86 ? 8.951 -0.113 -16.219 1.00 88.50 86 HIS A O 1
ATOM 688 N N . TYR A 1 87 ? 8.019 0.995 -17.943 1.00 91.44 87 TYR A N 1
ATOM 689 C CA . TYR A 1 87 ? 7.192 1.892 -17.139 1.00 91.44 87 TYR A CA 1
ATOM 690 C C . TYR A 1 87 ? 5.781 1.336 -17.019 1.00 91.44 87 TYR A C 1
ATOM 692 O O . TYR A 1 87 ? 5.229 0.824 -17.993 1.00 91.44 87 TYR A O 1
ATOM 700 N N . GLY A 1 88 ? 5.167 1.466 -15.850 1.00 92.06 88 GLY A N 1
ATOM 701 C CA . GLY A 1 88 ? 3.799 1.015 -15.643 1.00 92.06 88 GLY A CA 1
ATOM 702 C C . GLY A 1 88 ? 3.204 1.511 -14.338 1.00 92.06 88 GLY A C 1
ATOM 703 O O . GLY A 1 88 ? 3.798 2.316 -13.623 1.00 92.06 88 GLY A O 1
ATOM 704 N N . GLN A 1 89 ? 2.016 1.013 -14.027 1.00 93.19 89 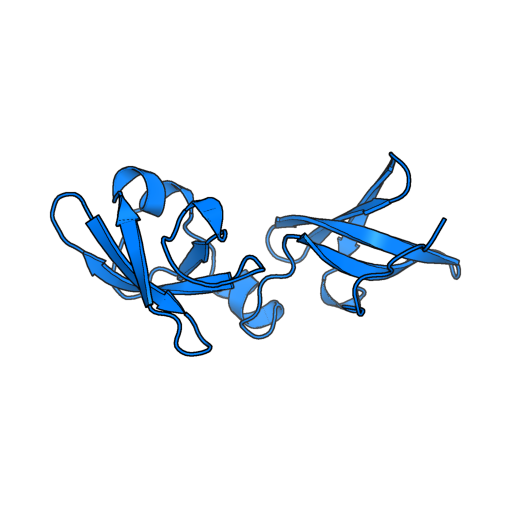GLN A N 1
ATOM 705 C CA . GLN A 1 89 ? 1.318 1.283 -12.779 1.00 93.19 89 GLN A CA 1
ATOM 706 C C . GLN A 1 89 ? 1.086 -0.024 -12.030 1.00 93.19 89 GLN A C 1
ATOM 708 O O . GLN A 1 89 ? 0.680 -1.025 -12.619 1.00 93.19 89 GLN A O 1
ATOM 713 N N . VAL A 1 90 ? 1.323 -0.026 -10.721 1.00 93.56 90 VAL A N 1
ATOM 714 C CA . VAL A 1 90 ? 1.083 -1.211 -9.891 1.00 93.56 90 VAL A CA 1
ATOM 715 C C . VAL A 1 90 ? -0.421 -1.446 -9.748 1.00 93.56 90 VAL A C 1
ATOM 717 O O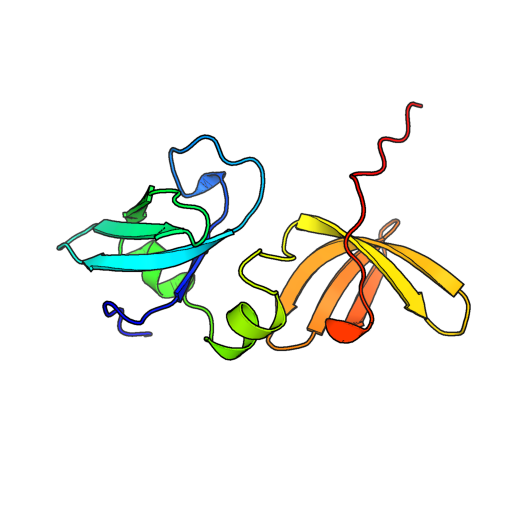 . VAL A 1 90 ? -1.140 -0.634 -9.161 1.00 93.56 90 VAL A O 1
ATOM 720 N N . ALA A 1 91 ? -0.883 -2.584 -10.254 1.00 92.44 91 ALA A N 1
ATOM 721 C CA . ALA A 1 91 ? -2.269 -3.036 -10.182 1.00 92.44 91 ALA A CA 1
ATOM 722 C C . ALA A 1 91 ? -2.528 -3.956 -8.977 1.00 92.44 91 ALA A C 1
ATOM 724 O O . ALA A 1 91 ? -3.654 -4.033 -8.491 1.00 92.44 91 ALA A O 1
ATOM 725 N N . GLY A 1 92 ? -1.491 -4.627 -8.470 1.00 90.94 92 GLY A N 1
ATOM 726 C CA . GLY A 1 92 ? -1.600 -5.547 -7.344 1.00 90.94 92 GLY A CA 1
ATOM 727 C C . GLY A 1 92 ? -0.303 -5.650 -6.555 1.00 90.94 92 GLY A C 1
ATOM 728 O O . GLY A 1 92 ? 0.784 -5.471 -7.098 1.00 90.94 92 GLY A O 1
ATOM 729 N N . VAL A 1 93 ? -0.440 -5.935 -5.263 1.00 89.44 93 VAL A N 1
ATOM 730 C CA . VAL A 1 93 ? 0.671 -6.195 -4.343 1.00 89.44 93 VAL A CA 1
ATOM 731 C C . VAL A 1 93 ? 0.339 -7.481 -3.600 1.00 89.44 93 VAL A C 1
ATOM 733 O O . VAL A 1 93 ? -0.744 -7.571 -3.007 1.00 89.44 93 VAL A O 1
ATOM 736 N N . SER A 1 94 ? 1.251 -8.448 -3.658 1.00 85.75 94 SER A N 1
ATOM 737 C CA . SER A 1 94 ? 1.139 -9.740 -2.984 1.00 85.75 94 SER A CA 1
ATOM 738 C C . SER A 1 94 ? 2.485 -10.130 -2.388 1.00 85.75 94 SER A C 1
ATOM 740 O O . SER A 1 94 ? 3.392 -10.517 -3.118 1.00 85.75 94 SER A O 1
ATOM 742 N N . ASP A 1 95 ? 2.605 -10.061 -1.062 1.00 81.75 95 ASP A N 1
ATOM 743 C CA . ASP A 1 95 ? 3.831 -10.374 -0.316 1.00 81.75 95 ASP A CA 1
ATOM 744 C C . ASP A 1 95 ? 5.067 -9.589 -0.821 1.00 81.75 95 ASP A C 1
ATOM 746 O O . ASP A 1 95 ? 5.311 -8.480 -0.345 1.00 81.75 95 ASP A O 1
ATOM 750 N N . ASP A 1 96 ? 5.845 -10.159 -1.750 1.00 86.88 96 ASP A N 1
ATOM 751 C CA . ASP A 1 96 ? 7.060 -9.564 -2.341 1.00 86.88 96 ASP A CA 1
ATOM 752 C C . ASP A 1 96 ? 6.927 -9.237 -3.832 1.00 86.88 96 ASP A C 1
ATOM 754 O O . ASP A 1 96 ? 7.863 -8.757 -4.467 1.00 86.88 96 ASP A O 1
ATOM 758 N N . GLU A 1 97 ? 5.765 -9.511 -4.407 1.00 91.00 97 GLU A N 1
ATOM 759 C CA . GLU A 1 97 ? 5.530 -9.392 -5.832 1.00 91.00 97 GLU A CA 1
ATOM 760 C C . GLU A 1 97 ? 4.567 -8.246 -6.123 1.00 91.00 97 GLU A C 1
ATOM 762 O O . GLU A 1 97 ? 3.549 -8.041 -5.451 1.00 91.00 97 GLU A O 1
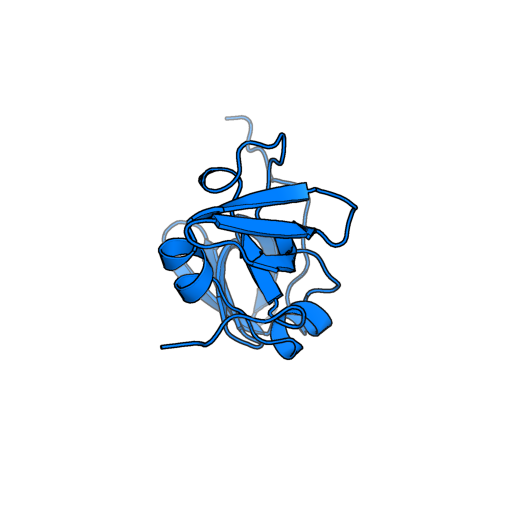ATOM 767 N N . LEU A 1 98 ? 4.915 -7.488 -7.157 1.00 92.62 98 LEU A N 1
ATOM 768 C CA . LEU A 1 98 ? 4.106 -6.418 -7.706 1.00 92.62 98 LEU A CA 1
ATOM 769 C C . LEU A 1 98 ? 3.598 -6.846 -9.077 1.00 92.62 98 LEU A C 1
ATOM 771 O O . LEU A 1 98 ? 4.387 -7.157 -9.969 1.00 92.62 98 LEU A O 1
ATOM 775 N N . THR A 1 99 ? 2.281 -6.803 -9.256 1.00 94.56 99 THR A N 1
ATOM 776 C CA . THR A 1 99 ? 1.666 -6.901 -10.581 1.00 94.56 99 THR A CA 1
ATOM 777 C C . THR A 1 99 ? 1.661 -5.511 -11.195 1.00 94.56 99 THR A C 1
ATOM 779 O O . THR A 1 99 ? 0.998 -4.606 -10.681 1.00 94.56 99 THR A O 1
ATOM 782 N N . ILE A 1 100 ? 2.395 -5.330 -12.289 1.00 94.62 100 ILE A N 1
ATOM 783 C CA . ILE A 1 100 ? 2.557 -4.049 -12.978 1.00 94.62 100 ILE A CA 1
ATOM 784 C C . ILE A 1 100 ? 1.788 -4.098 -14.295 1.00 94.62 100 ILE A C 1
ATOM 786 O O . ILE A 1 100 ? 1.979 -4.998 -15.108 1.00 94.62 100 ILE A O 1
ATOM 790 N N . GLN A 1 101 ? 0.925 -3.108 -14.503 1.00 94.00 101 GLN A N 1
ATOM 791 C CA . GLN A 1 101 ? 0.201 -2.877 -15.745 1.00 94.00 101 GLN A CA 1
ATOM 792 C C . GLN A 1 101 ? 0.965 -1.861 -16.604 1.00 94.00 101 GLN A C 1
ATOM 794 O O . GLN A 1 101 ? 1.228 -0.743 -16.162 1.00 94.00 101 GLN A O 1
ATOM 799 N N . SER A 1 102 ? 1.280 -2.220 -17.848 1.00 90.12 102 SER A N 1
ATOM 800 C CA . SER A 1 102 ? 1.945 -1.350 -18.825 1.00 90.12 102 SER A CA 1
ATOM 801 C C . SER A 1 102 ? 1.377 -1.579 -20.223 1.00 90.12 102 SER A C 1
ATOM 803 O O . SER A 1 102 ? 1.373 -2.709 -20.702 1.00 90.12 102 SER A O 1
ATOM 805 N N . GLY A 1 103 ? 0.859 -0.531 -20.875 1.00 82.94 103 GLY A N 1
ATOM 806 C CA . GLY A 1 103 ? 0.405 -0.599 -22.274 1.00 82.94 103 GLY A CA 1
ATOM 807 C C . GLY A 1 103 ? -0.518 -1.786 -22.592 1.00 82.94 103 GLY A C 1
ATOM 808 O O . GLY A 1 103 ? -0.296 -2.484 -23.576 1.00 82.94 103 GLY A O 1
ATOM 809 N N . GLY A 1 104 ? -1.489 -2.083 -21.719 1.00 84.75 104 GLY A N 1
ATOM 810 C CA . GLY A 1 104 ? -2.409 -3.225 -21.867 1.00 84.75 104 GLY A CA 1
ATOM 811 C C . GLY A 1 104 ? -1.865 -4.591 -21.419 1.00 84.75 104 GLY A C 1
ATOM 812 O O . GLY A 1 104 ? -2.645 -5.521 -21.248 1.00 84.75 104 GLY A O 1
ATOM 813 N N . HIS A 1 105 ? -0.572 -4.707 -21.120 1.00 88.25 105 HIS A N 1
ATOM 814 C CA . HIS A 1 105 ? 0.066 -5.931 -20.632 1.00 88.25 105 HIS A CA 1
ATOM 815 C C . HIS A 1 105 ? 0.247 -5.913 -19.113 1.00 88.25 105 HIS A C 1
ATOM 817 O O . HIS A 1 105 ? 0.412 -4.848 -18.512 1.00 88.25 105 HIS A O 1
ATOM 823 N N . GLN A 1 106 ? 0.250 -7.098 -18.502 1.00 93.06 106 GLN A N 1
ATOM 824 C CA . GLN A 1 106 ? 0.608 -7.287 -17.098 1.00 93.06 106 GLN A CA 1
ATOM 825 C C . GLN A 1 106 ? 1.841 -8.166 -16.982 1.00 93.06 106 GLN A C 1
ATOM 827 O O . GLN A 1 106 ? 1.975 -9.162 -17.692 1.00 93.06 106 GLN A O 1
ATOM 832 N N . PHE A 1 107 ? 2.718 -7.812 -16.056 1.00 91.50 107 PHE A N 1
ATOM 833 C CA . PHE A 1 107 ? 3.845 -8.644 -15.666 1.00 91.50 107 PHE A CA 1
ATOM 834 C C . PHE A 1 107 ? 4.088 -8.531 -14.164 1.00 91.50 107 PHE A C 1
ATOM 836 O O . PHE A 1 107 ? 3.635 -7.588 -13.510 1.00 91.50 107 PHE A O 1
ATOM 843 N N . VAL A 1 108 ? 4.783 -9.524 -13.620 1.00 93.25 108 VAL A N 1
ATOM 844 C CA . VAL A 1 108 ? 5.121 -9.602 -12.199 1.00 93.25 108 VAL A CA 1
ATOM 845 C C . VAL A 1 108 ? 6.586 -9.236 -12.017 1.00 93.25 108 VAL A C 1
ATOM 847 O O . VAL A 1 108 ? 7.445 -9.708 -12.761 1.00 93.25 108 VAL A O 1
ATOM 850 N N . ALA A 1 109 ? 6.867 -8.397 -11.026 1.00 92.06 109 ALA A N 1
ATOM 851 C CA . ALA A 1 109 ? 8.220 -8.036 -10.634 1.00 92.06 109 ALA A CA 1
ATOM 852 C C . ALA A 1 109 ? 8.397 -8.146 -9.119 1.00 92.06 109 ALA A C 1
ATOM 854 O O . ALA A 1 109 ? 7.470 -7.894 -8.350 1.00 92.06 109 ALA A O 1
ATOM 855 N N . GLN A 1 110 ? 9.616 -8.478 -8.698 1.00 91.19 110 GLN A N 1
ATOM 856 C CA . GLN A 1 110 ? 10.007 -8.435 -7.291 1.00 91.19 110 GLN A CA 1
ATOM 857 C C . GLN A 1 110 ? 9.996 -6.986 -6.802 1.00 91.19 110 GLN A C 1
ATOM 859 O O . GLN A 1 110 ? 10.555 -6.114 -7.465 1.00 91.19 110 GLN A O 1
ATOM 864 N N . MET A 1 111 ? 9.413 -6.726 -5.632 1.00 88.94 111 MET A N 1
ATOM 865 C CA . MET A 1 111 ? 9.278 -5.379 -5.066 1.00 88.94 111 MET A CA 1
ATOM 866 C C . MET A 1 111 ? 10.631 -4.659 -4.970 1.00 88.94 111 MET A C 1
ATOM 868 O O . MET A 1 111 ? 10.718 -3.470 -5.258 1.00 88.94 111 MET A O 1
ATOM 872 N N . LEU A 1 112 ? 11.701 -5.391 -4.644 1.00 87.44 112 LEU A N 1
ATOM 873 C CA . LEU A 1 112 ? 13.067 -4.859 -4.546 1.00 87.44 112 LEU A CA 1
ATOM 874 C C . LEU A 1 112 ? 13.676 -4.432 -5.892 1.00 87.44 112 LEU A C 1
ATOM 876 O O . LEU A 1 112 ? 14.627 -3.656 -5.907 1.00 87.44 112 LEU A O 1
ATOM 880 N N . ALA A 1 113 ? 13.155 -4.938 -7.011 1.00 89.31 113 ALA A N 1
ATOM 881 C CA . ALA A 1 113 ? 13.594 -4.561 -8.353 1.00 89.31 113 ALA A CA 1
ATOM 882 C C . ALA A 1 113 ? 12.811 -3.359 -8.913 1.00 89.31 113 ALA A C 1
ATOM 884 O O . ALA A 1 113 ? 13.125 -2.867 -9.997 1.00 89.31 113 ALA A O 1
ATOM 885 N N . VAL A 1 114 ? 11.782 -2.898 -8.197 1.00 90.31 114 VAL A N 1
ATOM 886 C CA . VAL A 1 114 ? 10.850 -1.871 -8.659 1.00 90.31 114 VAL A CA 1
ATOM 887 C C . VAL A 1 114 ? 11.155 -0.542 -7.986 1.00 90.31 114 VAL A C 1
ATOM 889 O O . VAL A 1 114 ? 11.312 -0.453 -6.771 1.00 90.31 114 VAL A O 1
ATOM 892 N N . SER A 1 115 ? 11.196 0.518 -8.786 1.00 90.75 115 SER A N 1
ATOM 893 C CA . SER A 1 115 ? 11.383 1.883 -8.302 1.00 90.75 115 SER A CA 1
ATOM 894 C C . SER A 1 115 ? 10.138 2.721 -8.570 1.00 90.75 115 SER A C 1
ATOM 896 O O . SER A 1 115 ? 9.625 2.755 -9.690 1.00 90.75 115 SER A O 1
ATOM 898 N N . VAL A 1 116 ? 9.649 3.410 -7.534 1.00 89.50 116 VAL A N 1
ATOM 899 C CA . VAL A 1 116 ? 8.547 4.376 -7.652 1.00 89.50 116 VAL A CA 1
ATOM 900 C C . VAL A 1 116 ? 9.037 5.605 -8.407 1.00 89.50 116 VAL A C 1
ATOM 902 O O . VAL A 1 116 ? 10.121 6.116 -8.130 1.00 89.50 116 VAL A O 1
ATOM 905 N N . VAL A 1 117 ? 8.228 6.097 -9.340 1.00 88.62 117 VAL A N 1
ATOM 906 C CA . VAL A 1 117 ? 8.500 7.339 -10.076 1.00 88.62 117 VAL A CA 1
ATOM 907 C C . VAL A 1 117 ? 7.401 8.358 -9.849 1.00 88.62 117 VAL A C 1
ATOM 909 O O . VAL A 1 117 ? 6.338 8.048 -9.314 1.00 88.62 117 VAL A O 1
ATOM 912 N N . ALA A 1 118 ? 7.656 9.599 -10.257 1.00 82.38 118 ALA A N 1
ATOM 913 C CA . ALA A 1 118 ? 6.585 10.566 -10.411 1.00 82.38 118 ALA A CA 1
ATOM 914 C C . ALA A 1 118 ? 5.583 10.067 -11.473 1.00 82.38 118 ALA A C 1
ATOM 916 O O . ALA A 1 118 ? 5.990 9.393 -12.427 1.00 82.38 118 ALA A O 1
ATOM 917 N N . PRO A 1 119 ? 4.282 10.378 -11.335 1.00 70.19 119 PRO A N 1
ATOM 918 C CA . PRO A 1 119 ? 3.309 10.082 -12.376 1.00 70.19 119 PRO A CA 1
ATOM 919 C C . PRO A 1 119 ? 3.753 10.697 -13.701 1.00 70.19 119 PRO A C 1
ATOM 921 O O . PRO A 1 119 ? 3.966 11.904 -13.806 1.00 70.19 119 PRO A O 1
ATOM 924 N N . VAL A 1 120 ? 3.907 9.839 -14.709 1.00 64.38 120 VAL A N 1
ATOM 925 C CA . VAL A 1 120 ? 4.225 10.266 -16.068 1.00 64.38 120 VAL A CA 1
ATOM 926 C C . VAL A 1 120 ? 2.936 10.795 -16.681 1.00 64.38 120 VAL A C 1
ATOM 928 O O . VAL A 1 120 ? 2.080 10.029 -17.120 1.00 64.38 120 VAL A O 1
ATOM 931 N N . VAL A 1 121 ? 2.778 12.115 -16.670 1.00 56.84 121 VAL A N 1
ATOM 932 C CA . VAL A 1 121 ? 1.716 12.794 -17.412 1.00 56.84 121 VAL A CA 1
ATOM 933 C C . VAL A 1 121 ? 2.205 12.940 -18.848 1.00 56.84 121 VAL A C 1
ATOM 935 O O . VAL A 1 121 ? 3.002 13.826 -19.153 1.00 56.84 121 VAL A O 1
ATOM 938 N N . ALA A 1 122 ? 1.764 12.045 -19.730 1.00 53.22 122 ALA A N 1
ATOM 939 C CA . ALA A 1 122 ? 1.877 12.294 -21.159 1.00 53.22 122 ALA A CA 1
ATOM 940 C C . ALA A 1 122 ? 0.887 13.414 -21.505 1.00 53.22 122 ALA A C 1
ATOM 942 O O . ALA A 1 122 ? -0.324 13.198 -21.499 1.00 53.22 122 ALA A O 1
ATOM 943 N N . VAL A 1 123 ? 1.398 14.623 -21.738 1.00 46.25 123 VAL A N 1
ATOM 944 C CA . VAL A 1 123 ? 0.615 15.699 -22.350 1.00 46.25 123 VAL A CA 1
ATOM 945 C C . VAL A 1 123 ? 0.548 15.367 -23.839 1.00 46.25 123 VAL A C 1
ATOM 947 O O . VAL A 1 123 ? 1.559 15.473 -24.533 1.00 46.25 123 VAL A O 1
ATOM 950 N N . LEU A 1 124 ? -0.604 14.858 -24.279 1.00 42.06 124 LEU A N 1
ATOM 951 C CA . LEU A 1 124 ? -0.925 14.621 -25.689 1.00 42.06 124 LEU A CA 1
ATOM 952 C C . LEU A 1 124 ? -1.544 15.874 -26.308 1.00 42.06 124 LEU A C 1
ATOM 954 O O . LEU A 1 124 ? -2.354 16.525 -25.608 1.00 42.06 124 LEU A O 1
#

Sequence (124 aa):
MVRLNSRSLLRLTPELVNIEVNLPFYARVREICQDNVTLRGFEGEEGNVDRGVAENLVVRATEVNRSGKSSFLRRPVFVTIAEQVHYGQVAGVSDDELTIQSGGHQFVAQMLAVSVVAPVVAVL

Radius of gyration: 15.71 Å; chains: 1; bounding box: 38×31×44 Å

Secondary structure (DSSP, 8-state):
-----TT-EEEE-GGGSSS--SS-EEEEEEEE-SSEEEEEESSS-EEEEEHHHHHTSEE-HHHHHHTTTB--TT-EEEEEETTEEEEEEEEEEETTEEEEEETTEEEEEEGGGEEE--------

Foldseek 3Di:
DADDDQAWKFWDACVFWVDPDDGIFIWGFDDDDPFKTWTAAPVGDIGMGGPVVRRVGTDDPLQCVLVVRGDQAQFWKWFQDPNDIFTFHFPDDDRQWTWTDGPNDTDIDGNVRIDGDDPDDDPD

Organism: NCBI:txid29920

pLDDT: mean 87.12, std 9.03, range [42.06, 94.75]